Protein AF-A0A3D5V024-F1 (afdb_monomer_lite)

Structure (mmCIF, N/CA/C/O backbone):
data_AF-A0A3D5V024-F1
#
_entry.id   AF-A0A3D5V024-F1
#
loop_
_atom_site.group_PDB
_atom_site.id
_atom_site.type_symbol
_atom_site.label_atom_id
_atom_site.label_alt_id
_atom_site.label_comp_id
_atom_site.label_asym_id
_atom_site.label_entity_id
_atom_site.label_seq_id
_atom_site.pdbx_PDB_ins_code
_atom_site.Cartn_x
_atom_site.Cartn_y
_atom_site.Cartn_z
_atom_site.occupancy
_atom_site.B_iso_or_equiv
_atom_site.auth_seq_id
_atom_site.auth_comp_id
_atom_site.auth_asym_id
_atom_site.auth_atom_id
_atom_site.pdbx_PDB_model_num
ATOM 1 N N . MET A 1 1 ? -13.242 -1.703 16.172 1.00 62.56 1 MET A N 1
ATOM 2 C CA . MET A 1 1 ? -11.878 -1.151 16.044 1.00 62.56 1 MET A CA 1
ATOM 3 C C . MET A 1 1 ? -11.930 0.185 15.323 1.00 62.56 1 MET A C 1
ATOM 5 O O . MET A 1 1 ? -12.864 0.415 14.560 1.00 62.56 1 MET A O 1
ATOM 9 N N . GLY A 1 2 ? -11.004 1.096 15.633 1.00 84.88 2 GLY A N 1
ATOM 10 C CA . GLY A 1 2 ? -11.015 2.446 15.068 1.00 84.88 2 GLY A CA 1
ATOM 11 C C . GLY A 1 2 ? -10.767 2.444 13.559 1.00 84.88 2 GLY A C 1
ATOM 12 O O . GLY A 1 2 ? -10.095 1.556 13.041 1.00 84.88 2 GLY A O 1
ATOM 13 N N . PHE A 1 3 ? -11.277 3.468 12.871 1.00 86.94 3 PHE A N 1
ATOM 14 C CA . PHE A 1 3 ? -11.026 3.762 11.450 1.00 86.94 3 PHE A CA 1
ATOM 15 C C . PHE A 1 3 ? -9.556 3.540 11.034 1.00 86.94 3 PHE A C 1
ATOM 17 O O . PHE A 1 3 ? -9.281 2.976 9.979 1.00 86.94 3 PHE A O 1
ATOM 24 N N . TRP A 1 4 ? -8.621 3.901 11.915 1.00 91.12 4 TRP A N 1
ATOM 25 C CA . TRP A 1 4 ? -7.180 3.758 11.718 1.00 91.12 4 TRP A CA 1
ATOM 26 C C . TRP A 1 4 ? -6.692 2.315 11.547 1.00 91.12 4 TRP A C 1
ATOM 28 O O . TRP A 1 4 ? -5.826 2.082 10.711 1.00 91.12 4 TRP A O 1
ATOM 38 N N . MET A 1 5 ? -7.252 1.338 12.270 1.00 90.56 5 MET A N 1
ATOM 39 C CA . MET A 1 5 ? -6.836 -0.066 12.126 1.00 90.56 5 MET A CA 1
ATOM 40 C C . MET A 1 5 ? -7.231 -0.611 10.750 1.00 90.56 5 MET A C 1
ATOM 42 O O . MET A 1 5 ? -6.416 -1.217 10.058 1.00 90.56 5 MET A O 1
ATOM 46 N N . LYS A 1 6 ? -8.453 -0.295 10.300 1.00 90.50 6 LYS A N 1
ATOM 47 C CA . LYS A 1 6 ? -8.946 -0.676 8.968 1.00 90.50 6 LYS A CA 1
ATOM 48 C C . LYS A 1 6 ? -8.092 -0.072 7.860 1.00 90.50 6 LYS A C 1
ATOM 50 O O . LYS A 1 6 ? -7.826 -0.728 6.855 1.00 90.50 6 LYS A O 1
ATOM 55 N N . LEU A 1 7 ? -7.627 1.160 8.060 1.00 92.62 7 LEU A N 1
ATOM 56 C CA . LEU A 1 7 ? -6.726 1.825 7.127 1.00 92.62 7 LEU A CA 1
ATOM 57 C C . LEU A 1 7 ? -5.370 1.109 7.069 1.00 92.62 7 LEU A C 1
ATOM 59 O O . LEU A 1 7 ? -4.929 0.756 5.980 1.00 92.62 7 LEU A O 1
ATOM 63 N N . VAL A 1 8 ? -4.761 0.807 8.221 1.00 94.94 8 VAL A N 1
ATOM 64 C CA . VAL A 1 8 ? -3.494 0.055 8.298 1.00 94.94 8 VAL A CA 1
ATOM 65 C C . VAL A 1 8 ? -3.612 -1.317 7.633 1.00 94.94 8 VAL A C 1
ATOM 67 O O . VAL A 1 8 ? -2.739 -1.688 6.854 1.00 94.94 8 VAL A O 1
ATOM 70 N N . LEU A 1 9 ? -4.700 -2.050 7.873 1.00 94.19 9 LEU A N 1
ATOM 71 C CA . LEU A 1 9 ? -4.928 -3.359 7.254 1.00 94.19 9 LEU A CA 1
ATOM 72 C C . LEU A 1 9 ? -5.130 -3.267 5.742 1.00 94.19 9 LEU A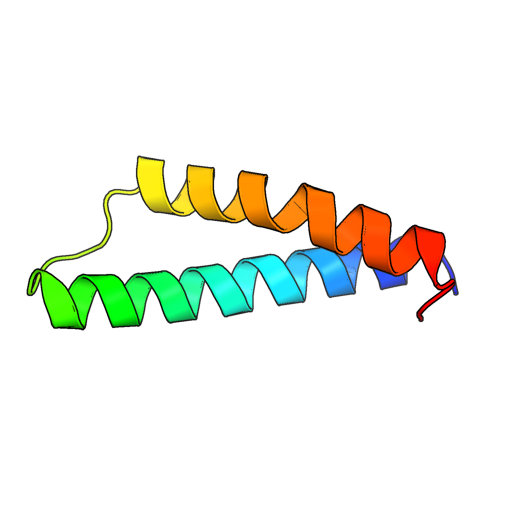 C 1
ATOM 74 O O . LEU A 1 9 ? -4.611 -4.098 5.001 1.00 94.19 9 LEU A O 1
ATOM 78 N N . THR A 1 10 ? -5.835 -2.238 5.273 1.00 94.12 10 THR A N 1
ATOM 79 C CA . THR A 1 10 ? -5.998 -1.994 3.835 1.00 94.12 10 THR A CA 1
ATOM 80 C C . THR A 1 10 ? -4.650 -1.688 3.188 1.00 94.12 10 THR A C 1
ATOM 82 O O . THR A 1 10 ? -4.318 -2.273 2.160 1.00 94.12 10 THR A O 1
ATOM 85 N N . PHE A 1 11 ? -3.823 -0.854 3.824 1.00 94.88 11 PHE A N 1
ATOM 86 C CA . PHE A 1 11 ? -2.453 -0.598 3.376 1.00 94.88 11 PHE A CA 1
ATOM 87 C C . PHE A 1 11 ? -1.595 -1.867 3.365 1.00 94.88 11 PHE A C 1
ATOM 89 O O . PHE A 1 11 ? -0.916 -2.134 2.376 1.00 94.88 11 PHE A O 1
ATOM 96 N N . ALA A 1 12 ? -1.654 -2.676 4.423 1.00 95.88 12 ALA A N 1
ATOM 97 C CA . ALA A 1 12 ? -0.926 -3.938 4.496 1.00 95.88 12 ALA A CA 1
ATOM 98 C C . ALA A 1 12 ? -1.340 -4.896 3.367 1.00 95.88 12 ALA A C 1
ATOM 100 O O . ALA A 1 12 ? -0.478 -5.496 2.726 1.00 95.88 12 ALA A O 1
ATOM 101 N N . ALA A 1 13 ? -2.640 -4.991 3.072 1.00 95.00 13 ALA A N 1
ATOM 102 C CA . ALA A 1 13 ? -3.153 -5.810 1.979 1.00 95.00 13 ALA A CA 1
ATOM 103 C C . ALA A 1 13 ? -2.688 -5.308 0.604 1.00 95.00 13 ALA A C 1
ATOM 105 O O . ALA A 1 13 ? -2.278 -6.117 -0.227 1.00 95.00 13 ALA A O 1
ATOM 106 N N . ILE A 1 14 ? -2.698 -3.990 0.376 1.00 95.62 14 ILE A N 1
ATOM 107 C CA . ILE A 1 14 ? -2.185 -3.380 -0.860 1.00 95.62 14 ILE A CA 1
ATOM 108 C C . ILE A 1 14 ? -0.706 -3.716 -1.044 1.00 95.62 14 ILE A C 1
ATOM 110 O O . ILE A 1 14 ? -0.318 -4.161 -2.124 1.00 95.62 14 ILE A O 1
ATOM 114 N N . ILE A 1 15 ? 0.114 -3.538 -0.004 1.00 94.81 15 ILE A N 1
ATOM 115 C CA . ILE A 1 15 ? 1.553 -3.827 -0.057 1.00 94.81 15 ILE A CA 1
ATOM 116 C C . ILE A 1 15 ? 1.778 -5.307 -0.364 1.00 94.81 15 ILE A C 1
ATOM 118 O O . ILE A 1 15 ? 2.499 -5.632 -1.305 1.00 94.81 15 ILE A O 1
ATOM 122 N N . LEU A 1 16 ? 1.127 -6.200 0.384 1.00 95.56 16 LEU A N 1
ATOM 123 C CA . LEU A 1 16 ? 1.273 -7.644 0.217 1.00 95.56 16 LEU A CA 1
ATOM 124 C C . LEU A 1 16 ? 0.899 -8.078 -1.202 1.00 95.56 16 LEU A C 1
ATOM 126 O O . LEU A 1 16 ? 1.657 -8.787 -1.860 1.00 95.56 16 LEU A O 1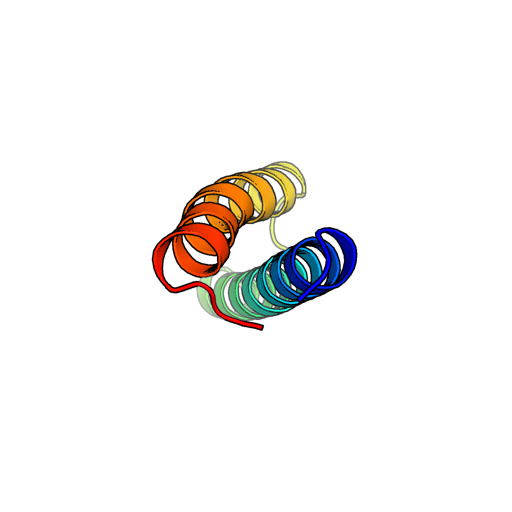
ATOM 130 N N . ALA A 1 17 ? -0.234 -7.605 -1.707 1.00 94.38 17 ALA A N 1
ATOM 131 C CA . ALA A 1 17 ? -0.691 -7.960 -3.038 1.00 94.38 17 ALA A CA 1
ATOM 132 C C . ALA A 1 17 ? 0.160 -7.321 -4.154 1.00 94.38 17 ALA A C 1
ATOM 134 O O . ALA A 1 17 ? 0.394 -7.965 -5.174 1.00 94.38 17 ALA A O 1
ATOM 135 N N . SER A 1 18 ? 0.695 -6.113 -3.946 1.00 91.25 18 SER A N 1
ATOM 136 C CA . SER A 1 18 ? 1.626 -5.469 -4.889 1.00 91.25 18 SER A CA 1
ATOM 137 C C . SER A 1 18 ? 2.952 -6.226 -4.978 1.00 91.25 18 SER A C 1
ATOM 139 O O . SER A 1 18 ? 3.473 -6.432 -6.072 1.00 91.25 18 SER A O 1
ATOM 141 N N . VAL A 1 19 ? 3.475 -6.699 -3.842 1.00 92.44 19 VAL A N 1
ATOM 142 C CA . VAL A 1 19 ? 4.687 -7.528 -3.791 1.00 92.44 19 VAL A CA 1
ATOM 143 C C . VAL A 1 19 ? 4.458 -8.858 -4.507 1.00 92.44 19 VAL A C 1
ATOM 145 O O . VAL A 1 19 ? 5.256 -9.231 -5.365 1.00 92.44 19 VAL A O 1
ATOM 148 N N . LEU A 1 20 ? 3.351 -9.549 -4.214 1.00 94.94 20 LEU A N 1
ATOM 149 C CA . LEU A 1 20 ? 3.007 -10.804 -4.890 1.00 94.94 20 LEU A CA 1
ATOM 150 C C . LEU A 1 20 ? 2.842 -10.612 -6.400 1.00 94.94 20 LEU A C 1
ATOM 152 O O . LEU A 1 20 ? 3.341 -11.424 -7.176 1.00 94.94 20 LEU A O 1
ATOM 156 N N . ALA A 1 21 ? 2.190 -9.530 -6.823 1.00 93.62 21 ALA A N 1
ATOM 157 C CA . ALA A 1 21 ? 2.040 -9.215 -8.235 1.00 93.62 21 ALA A CA 1
ATOM 158 C C . ALA A 1 21 ? 3.385 -8.916 -8.910 1.00 93.62 21 ALA A C 1
ATOM 160 O O . ALA A 1 21 ? 3.606 -9.369 -10.029 1.00 93.62 21 ALA A O 1
ATOM 161 N N . GLY A 1 22 ? 4.296 -8.210 -8.234 1.00 93.69 22 GLY A N 1
ATOM 162 C CA . GLY A 1 22 ? 5.649 -7.958 -8.732 1.00 93.69 22 GLY A CA 1
ATOM 163 C C . GLY A 1 22 ? 6.444 -9.248 -8.936 1.00 93.69 22 GLY A C 1
ATOM 164 O O . GLY A 1 22 ? 7.020 -9.450 -10.005 1.00 93.69 22 GLY A O 1
ATOM 165 N N . TYR A 1 23 ? 6.409 -10.160 -7.960 1.00 95.06 23 TYR A N 1
ATOM 166 C CA . TYR A 1 23 ? 7.036 -11.479 -8.096 1.00 95.06 23 TYR A CA 1
ATOM 167 C C . TYR A 1 23 ? 6.417 -12.301 -9.227 1.00 95.06 23 TYR A C 1
ATOM 169 O O . TYR A 1 23 ? 7.145 -12.878 -10.031 1.00 95.06 23 TYR A O 1
ATOM 177 N N . LEU A 1 24 ? 5.085 -12.328 -9.322 1.00 95.56 24 LEU A N 1
ATOM 178 C CA . LEU A 1 24 ? 4.382 -13.052 -10.380 1.00 95.56 24 LEU A CA 1
ATOM 179 C C . LEU A 1 24 ? 4.721 -12.486 -11.766 1.00 95.56 24 LEU A C 1
ATOM 181 O O . LEU A 1 24 ? 4.944 -13.243 -12.707 1.00 95.56 24 LEU A O 1
ATOM 185 N N . TRP A 1 25 ? 4.796 -11.160 -11.886 1.00 95.31 25 TRP A N 1
ATOM 186 C CA . TRP A 1 25 ? 5.144 -10.483 -13.130 1.00 95.31 25 TRP A CA 1
ATOM 187 C C . TRP A 1 25 ? 6.583 -10.777 -13.551 1.00 95.31 25 TRP A C 1
ATOM 189 O O . TRP A 1 25 ? 6.824 -11.148 -14.698 1.00 95.31 25 TRP A O 1
ATOM 199 N N . SER A 1 26 ? 7.525 -10.678 -12.612 1.00 94.19 26 SER A N 1
ATOM 200 C CA . SER A 1 26 ? 8.926 -11.023 -12.853 1.00 94.19 26 SER A CA 1
ATOM 201 C C . SER A 1 26 ? 9.075 -12.488 -13.268 1.00 94.19 26 SER A C 1
ATOM 203 O O . SER A 1 26 ? 9.801 -12.778 -14.212 1.00 94.19 26 SER A O 1
ATOM 205 N N . TRP A 1 27 ? 8.323 -13.402 -12.650 1.00 95.31 27 TRP A N 1
ATOM 206 C CA . TRP A 1 27 ? 8.344 -14.817 -13.018 1.00 95.31 27 TRP A CA 1
ATOM 207 C C . TRP A 1 27 ? 7.792 -15.085 -14.430 1.00 95.31 27 TRP A C 1
ATOM 209 O O . TRP A 1 27 ? 8.351 -15.903 -15.155 1.00 95.31 27 TRP A O 1
ATOM 219 N N . LEU A 1 28 ? 6.728 -14.386 -14.842 1.00 96.25 28 LEU A N 1
ATOM 220 C CA . LEU A 1 28 ? 6.087 -14.576 -16.151 1.00 96.25 28 LEU A CA 1
ATOM 221 C C . LEU A 1 28 ? 6.820 -13.884 -17.307 1.00 96.25 28 LEU A C 1
ATOM 223 O O . LEU A 1 28 ? 6.904 -14.439 -18.401 1.00 96.25 28 LEU A O 1
ATOM 227 N N . PHE A 1 29 ? 7.307 -12.664 -17.085 1.00 95.25 29 PHE A N 1
ATOM 228 C CA . PHE A 1 29 ? 7.811 -11.787 -18.147 1.00 95.25 29 PHE A CA 1
ATOM 229 C C . PHE A 1 29 ? 9.315 -11.522 -18.055 1.00 95.25 29 PHE A C 1
ATOM 231 O O . PHE A 1 29 ? 9.864 -10.872 -18.943 1.00 95.25 29 PHE A O 1
ATOM 238 N N . ASN A 1 30 ? 9.979 -12.004 -16.997 1.00 93.62 30 ASN A N 1
ATOM 239 C CA . ASN A 1 30 ? 11.392 -11.745 -16.700 1.00 93.62 30 ASN A CA 1
ATOM 240 C C . ASN A 1 30 ? 11.744 -10.244 -16.750 1.00 93.62 30 ASN A C 1
ATOM 242 O O . ASN A 1 30 ? 12.815 -9.844 -17.200 1.00 93.62 30 ASN A O 1
ATOM 246 N N . ALA A 1 31 ? 10.790 -9.411 -16.330 1.00 91.56 31 ALA A N 1
ATOM 247 C CA . ALA A 1 31 ? 10.845 -7.958 -16.390 1.00 91.56 31 ALA A CA 1
ATOM 248 C C . ALA A 1 31 ? 10.232 -7.356 -15.121 1.00 91.56 31 ALA A C 1
ATOM 250 O O . ALA A 1 31 ? 9.445 -8.004 -14.428 1.00 91.56 31 ALA A O 1
ATOM 251 N N . GLU A 1 32 ? 10.572 -6.104 -14.824 1.00 89.19 32 GLU A N 1
ATOM 252 C CA . GLU A 1 32 ? 9.922 -5.359 -13.747 1.00 89.19 32 GLU A CA 1
ATOM 253 C C . GLU A 1 32 ? 8.483 -5.004 -14.129 1.00 89.19 32 GLU A C 1
ATOM 255 O O . GLU A 1 32 ? 8.172 -4.740 -15.296 1.00 89.19 32 GLU A O 1
ATOM 260 N N . ILE A 1 33 ? 7.588 -5.000 -13.138 1.00 90.12 33 ILE A N 1
ATOM 261 C CA . ILE A 1 33 ? 6.208 -4.585 -13.366 1.00 90.12 33 ILE A CA 1
ATOM 262 C C . ILE A 1 33 ? 6.176 -3.086 -13.709 1.00 90.12 33 ILE A C 1
ATOM 264 O O . ILE A 1 33 ? 6.716 -2.271 -12.956 1.00 90.12 33 ILE A O 1
ATOM 268 N N . PRO A 1 34 ? 5.535 -2.683 -14.820 1.00 92.00 34 PRO A N 1
ATOM 269 C CA . PRO A 1 34 ? 5.338 -1.275 -15.130 1.00 92.00 34 PRO A CA 1
ATOM 270 C C . PRO A 1 34 ? 4.672 -0.527 -13.969 1.00 92.00 34 PRO A C 1
ATOM 272 O O . PRO A 1 34 ? 3.660 -0.979 -13.428 1.00 92.00 34 PRO A O 1
ATOM 275 N N . GLY A 1 35 ? 5.188 0.656 -13.624 1.00 87.94 35 GLY A N 1
ATOM 276 C CA . GLY A 1 35 ? 4.697 1.429 -12.475 1.00 87.94 35 GLY A CA 1
ATOM 277 C C . GLY A 1 35 ? 3.194 1.735 -12.519 1.00 87.94 35 GLY A C 1
ATOM 278 O O . GLY A 1 35 ? 2.530 1.721 -11.483 1.00 87.94 35 GLY A O 1
ATOM 279 N N . PHE A 1 36 ? 2.622 1.924 -13.716 1.00 90.38 36 PHE A N 1
ATOM 280 C CA . PHE A 1 36 ? 1.178 2.129 -13.874 1.00 90.38 36 PHE A CA 1
ATOM 281 C C . PHE A 1 36 ? 0.355 0.891 -13.476 1.00 90.38 36 PHE A C 1
ATOM 283 O O . PHE A 1 36 ? -0.710 1.042 -12.882 1.00 90.38 36 PHE A O 1
ATOM 290 N N . LEU A 1 37 ? 0.851 -0.325 -13.744 1.00 91.00 37 LEU A N 1
ATOM 291 C CA . LEU A 1 37 ? 0.192 -1.569 -13.336 1.00 91.00 37 LEU A CA 1
ATOM 292 C C . LEU A 1 37 ? 0.301 -1.773 -11.828 1.00 91.00 37 LEU A C 1
ATOM 294 O O . LEU A 1 37 ? -0.686 -2.152 -11.204 1.00 91.00 37 LEU A O 1
ATOM 298 N N . GLY A 1 38 ? 1.454 -1.456 -11.233 1.00 88.12 38 GLY A N 1
ATOM 299 C CA . GLY A 1 38 ? 1.624 -1.482 -9.778 1.00 88.12 38 GLY A CA 1
ATOM 300 C C . GLY A 1 38 ? 0.628 -0.562 -9.061 1.00 88.12 38 GLY A C 1
ATOM 301 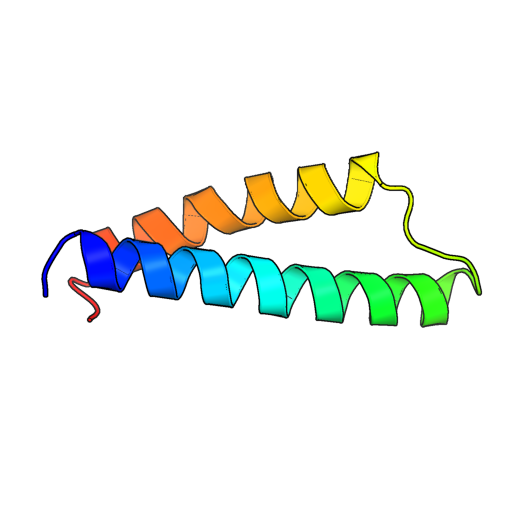O O . GLY A 1 38 ? -0.082 -1.000 -8.156 1.00 88.12 38 GLY A O 1
ATOM 302 N N . GLY A 1 39 ? 0.503 0.690 -9.516 1.00 87.81 39 GLY A N 1
ATOM 303 C CA . GLY A 1 39 ? -0.475 1.635 -8.967 1.00 87.81 39 GLY A CA 1
ATOM 304 C C . GLY A 1 39 ? -1.929 1.198 -9.185 1.00 87.81 39 GLY A C 1
ATOM 305 O O . GLY A 1 39 ? -2.747 1.278 -8.266 1.00 87.81 39 GLY A O 1
ATOM 306 N N . MET A 1 40 ? -2.246 0.681 -10.376 1.00 93.56 40 MET A N 1
ATOM 307 C CA . MET A 1 40 ? -3.582 0.181 -10.709 1.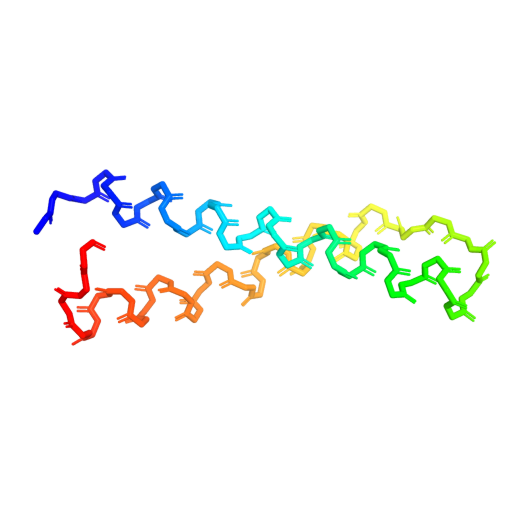00 93.56 40 MET A CA 1
ATOM 308 C C . MET A 1 40 ? -3.986 -1.004 -9.823 1.00 93.56 40 MET A C 1
ATOM 310 O O . MET A 1 40 ? -5.095 -1.019 -9.291 1.00 93.56 40 MET A O 1
ATOM 314 N N . LEU A 1 41 ? -3.082 -1.965 -9.613 1.00 93.00 41 LEU A N 1
ATOM 315 C CA . LEU A 1 41 ? -3.313 -3.104 -8.726 1.00 93.00 41 LEU A CA 1
ATOM 316 C C . LEU A 1 41 ? -3.594 -2.640 -7.295 1.00 93.00 41 LEU A C 1
ATOM 318 O O . LEU A 1 41 ? -4.588 -3.064 -6.706 1.00 93.00 41 LEU A O 1
ATOM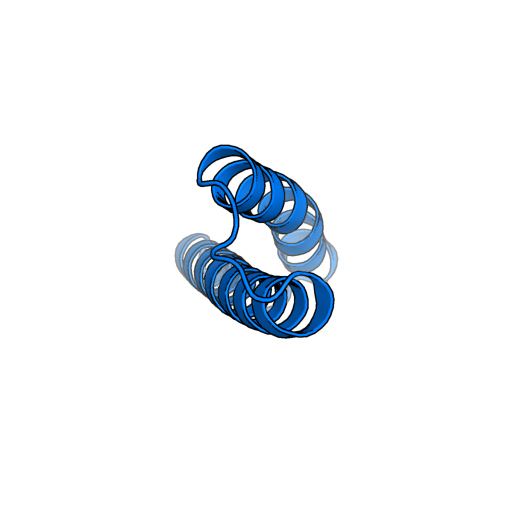 322 N N . GLY A 1 42 ? -2.795 -1.710 -6.766 1.00 90.88 42 GLY A N 1
ATOM 323 C CA . GLY A 1 42 ? -3.029 -1.154 -5.434 1.00 90.88 42 GLY A CA 1
ATOM 324 C C . GLY A 1 42 ? -4.417 -0.523 -5.285 1.00 90.88 42 GLY A C 1
ATOM 325 O O . GLY A 1 42 ? -5.119 -0.805 -4.315 1.00 90.88 42 GLY A O 1
ATOM 326 N N . GLY A 1 43 ? -4.859 0.259 -6.275 1.00 91.00 43 GLY A N 1
ATOM 327 C CA . GLY A 1 43 ? -6.203 0.847 -6.291 1.00 91.00 43 GLY A CA 1
ATOM 328 C C . GLY A 1 43 ? -7.326 -0.196 -6.354 1.00 91.00 43 GLY A C 1
ATOM 329 O O . GLY A 1 43 ? -8.294 -0.105 -5.598 1.00 91.00 43 GLY A O 1
ATOM 330 N N . ILE A 1 44 ? -7.178 -1.216 -7.207 1.00 95.19 44 ILE A N 1
ATOM 331 C CA . ILE A 1 44 ? -8.160 -2.304 -7.352 1.00 95.19 44 ILE A CA 1
ATOM 332 C C . ILE A 1 44 ? -8.272 -3.126 -6.066 1.00 95.19 44 ILE A C 1
ATOM 334 O O . ILE A 1 44 ? -9.366 -3.559 -5.723 1.00 95.19 44 ILE A O 1
ATOM 338 N N . ILE A 1 45 ? -7.169 -3.327 -5.344 1.00 95.19 45 ILE A N 1
ATOM 339 C CA . ILE A 1 45 ? -7.135 -4.109 -4.100 1.00 95.19 45 ILE A CA 1
ATOM 340 C C . ILE A 1 45 ? -7.679 -3.307 -2.910 1.00 95.19 45 ILE A C 1
ATOM 342 O O . ILE A 1 45 ? -8.338 -3.875 -2.039 1.00 95.19 45 ILE A O 1
ATOM 346 N N . ALA A 1 46 ? -7.468 -1.988 -2.884 1.00 94.31 46 ALA A N 1
ATOM 347 C CA . ALA A 1 46 ? -7.903 -1.121 -1.789 1.00 94.31 46 ALA A CA 1
ATOM 348 C C . ALA A 1 46 ? -9.418 -1.190 -1.530 1.00 94.31 46 ALA A C 1
ATOM 350 O O . ALA A 1 46 ? -9.856 -1.325 -0.388 1.00 94.31 46 ALA A O 1
ATOM 351 N N . ILE A 1 47 ? -10.220 -1.119 -2.596 1.00 93.81 47 ILE A N 1
ATOM 352 C CA . ILE A 1 47 ? -11.687 -1.054 -2.532 1.00 93.81 47 ILE A CA 1
ATOM 353 C C . ILE A 1 47 ? -12.312 -2.317 -1.903 1.00 93.81 47 ILE A C 1
ATOM 355 O O . ILE A 1 47 ? -13.033 -2.185 -0.911 1.00 93.81 47 ILE A O 1
ATOM 359 N N . PRO A 1 48 ? -12.066 -3.542 -2.412 1.00 93.69 48 PRO A N 1
ATOM 360 C CA . PRO A 1 48 ? -12.670 -4.752 -1.866 1.00 93.69 48 PRO A CA 1
ATOM 361 C C . PRO A 1 48 ? -12.181 -5.058 -0.449 1.00 93.69 48 PRO A C 1
ATOM 363 O O . PRO A 1 48 ? -12.977 -5.517 0.367 1.00 93.69 48 PRO A O 1
ATOM 366 N N . VAL A 1 49 ? -10.912 -4.777 -0.125 1.00 94.62 49 VAL A N 1
ATOM 367 C CA . VAL A 1 49 ? -10.384 -4.981 1.235 1.00 94.62 49 VAL A CA 1
ATOM 368 C C . VAL A 1 49 ? -11.067 -4.037 2.219 1.00 94.62 49 VAL A C 1
ATOM 370 O O . VAL A 1 49 ? -11.532 -4.474 3.272 1.00 94.62 49 VAL A O 1
ATOM 373 N N . TRP A 1 50 ? -11.195 -2.759 1.862 1.00 93.19 50 TRP A N 1
ATOM 374 C CA . TRP A 1 50 ? -11.884 -1.780 2.696 1.00 93.19 50 TRP A CA 1
ATOM 375 C C . TRP A 1 50 ? -13.343 -2.169 2.945 1.00 93.19 50 TRP A C 1
ATOM 377 O O . TRP A 1 50 ? -13.817 -2.149 4.086 1.00 93.19 50 TRP A O 1
ATOM 387 N N . GLU A 1 51 ? -14.050 -2.569 1.888 1.00 93.56 51 GLU A N 1
ATOM 388 C CA . GLU A 1 51 ? -15.448 -2.977 1.990 1.00 93.56 51 GLU A CA 1
ATOM 389 C C . GLU A 1 51 ? -15.600 -4.260 2.818 1.00 93.56 51 GLU A C 1
ATOM 391 O O . GLU A 1 51 ? -16.496 -4.349 3.656 1.00 93.56 51 GLU A O 1
ATOM 396 N N . PHE A 1 52 ? -14.680 -5.217 2.680 1.00 93.25 52 PHE A N 1
ATOM 397 C CA . PHE A 1 52 ? -14.641 -6.425 3.502 1.00 93.25 52 PHE A CA 1
ATOM 398 C C . PHE A 1 52 ? -14.455 -6.094 4.993 1.00 93.25 52 PHE A C 1
ATOM 400 O O . PHE A 1 52 ? -15.253 -6.522 5.833 1.00 93.25 52 PHE A O 1
ATOM 407 N N . LEU A 1 53 ? -13.465 -5.265 5.334 1.00 91.75 53 LEU A N 1
ATOM 408 C CA . LEU A 1 53 ? -13.190 -4.869 6.722 1.00 91.75 53 LEU A CA 1
ATOM 409 C C . LEU A 1 53 ? -14.348 -4.070 7.345 1.00 91.75 53 LEU A C 1
ATOM 411 O O . LEU A 1 53 ? -14.618 -4.146 8.551 1.00 91.75 53 LEU A O 1
ATOM 415 N N . ARG A 1 54 ? -15.068 -3.289 6.534 1.00 90.69 54 ARG A N 1
ATOM 416 C CA . ARG A 1 54 ? -16.288 -2.601 6.970 1.00 90.69 54 ARG A CA 1
ATOM 417 C C . ARG A 1 54 ? -17.447 -3.566 7.173 1.00 90.69 54 ARG A C 1
ATOM 419 O O . ARG A 1 54 ? -18.056 -3.524 8.241 1.00 90.69 54 ARG A O 1
ATOM 426 N N . ARG A 1 55 ? -17.719 -4.429 6.195 1.00 90.38 55 ARG A N 1
ATOM 427 C CA . ARG A 1 55 ? -18.881 -5.325 6.174 1.00 90.38 55 ARG A CA 1
ATOM 428 C C . ARG A 1 55 ? -18.854 -6.359 7.292 1.00 90.38 55 ARG A C 1
ATOM 430 O O . ARG A 1 55 ? -19.890 -6.612 7.898 1.00 90.38 55 ARG A O 1
ATOM 437 N N . PHE A 1 56 ? -17.689 -6.931 7.585 1.00 89.62 56 PHE A N 1
ATOM 438 C CA . PHE A 1 56 ? -17.561 -7.980 8.603 1.00 89.62 56 PHE A CA 1
ATOM 439 C C . PHE A 1 56 ? -17.258 -7.449 10.001 1.00 89.62 56 PHE A C 1
ATOM 441 O O . PHE A 1 56 ? -17.062 -8.236 10.923 1.00 89.62 56 PHE A O 1
ATOM 448 N N . ASN A 1 57 ? -17.193 -6.123 10.163 1.00 82.38 57 ASN A N 1
ATOM 449 C CA . ASN A 1 57 ? -16.685 -5.485 11.375 1.00 82.38 57 ASN A CA 1
ATOM 450 C C . ASN A 1 57 ? -15.369 -6.124 11.857 1.00 82.38 57 ASN A C 1
ATOM 452 O O . ASN A 1 57 ? -15.127 -6.254 13.058 1.00 82.38 57 ASN A O 1
ATOM 456 N N . ALA A 1 58 ? -14.551 -6.542 10.884 1.00 74.06 58 ALA A N 1
ATOM 457 C CA . ALA A 1 58 ? -13.227 -7.077 11.115 1.00 74.06 58 ALA A CA 1
ATOM 458 C C . ALA A 1 58 ? -12.395 -6.029 11.876 1.00 74.0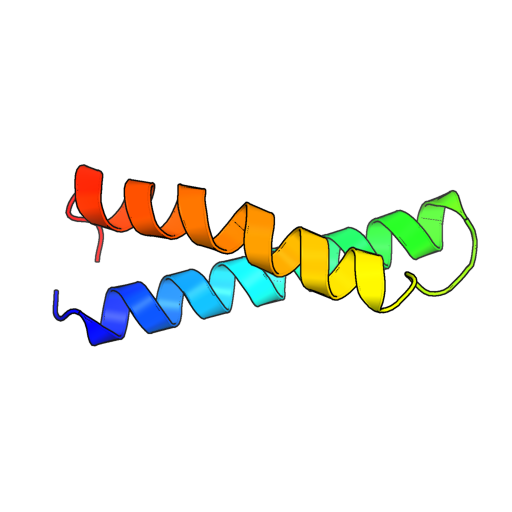6 58 ALA A C 1
ATOM 460 O O . ALA A 1 58 ? -12.726 -4.830 11.813 1.00 74.06 58 ALA A O 1
ATOM 461 N N . PRO A 1 59 ? -11.377 -6.477 12.634 1.00 62.56 59 PRO A N 1
ATOM 462 C CA . PRO A 1 59 ? -10.464 -5.578 13.329 1.00 62.56 59 PRO A CA 1
ATOM 463 C C . PRO A 1 59 ? -9.959 -4.443 12.426 1.00 62.56 59 PRO A C 1
ATOM 465 O O . PRO A 1 59 ? -9.834 -4.661 11.205 1.00 62.56 59 PRO A O 1
#

Radius of gyration: 13.25 Å; chains: 1; bounding box: 30×19×34 Å

Sequence (59 aa):
MGFWMKLVLTFAAIILASVLAGYLWSWLFNAEIPGFLGGMLGGIIAIPVWEFLRRFNAP

Secondary structure (DSSP, 8-state):
--HHHHHHHHHHHHHHHHHHHHHHHHHHHSSPPPHHHHHHHHHHHHHHHHHHHHHTT--

Foldseek 3Di:
DDPVVLVVVLVVQLVVQLVVVQVVCCVPPVDGDPPVVSVVSSVVSSVVSSVVCVVVVPD

pLDDT: mean 91.18, std 6.51, range [62.56, 96.25]